Protein 5ZF2 (pdb70)

Foldseek 3Di:
DEEADDPVVVVVLLQPQFKEKEAEAEPPDPLRVLQCVLVVVLCVDPLNPRYYYHYYYVVPCVVVCVVVVHDDHQKMWMDGSNHTDDIDHSDRDSVVVSVVRHD

Radius of gyration: 12.45 Å; Cα contacts (8 Å, |Δi|>4): 167; chains: 1; bounding box: 31×29×21 Å

B-factor: mean 25.35, std 12.16, range [8.9, 75.79]

Sequence (103 aa):
SVEPYSDAAFTQAQASGAPVLVDVYADWCPVCKRQERELTPLFAQPAQRDLRVFKVNFDTQKAALQQFRVSQQSTLILYRNGQEVRRSIGETSPSALSDFLTR

Structure (mmCIF, N/CA/C/O backbone):
data_5ZF2
#
_entry.id   5ZF2
#
_cell.length_a   34.273
_cell.length_b   34.273
_cell.length_c   264.702
_cell.angle_alpha   90.000
_cell.angle_beta   90.000
_cell.angle_gamma   120.000
#
_symmetry.space_group_name_H-M   'P 61 2 2'
#
loop_
_entity.id
_entity.type
_entity.pdbx_description
1 polymer 'Thioredoxin (H-type,TRX-H)'
2 no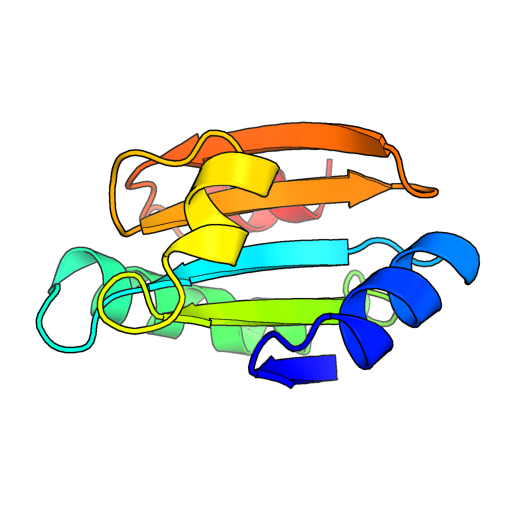n-polymer 'SULFATE ION'
3 water water
#
loop_
_atom_site.group_PDB
_atom_site.id
_atom_site.type_symbol
_atom_site.label_atom_id
_atom_site.label_alt_id
_atom_site.label_comp_id
_atom_site.label_asym_id
_atom_site.label_entity_id
_atom_site.label_seq_id
_atom_site.pdbx_PDB_ins_code
_atom_site.Cartn_x
_atom_site.Cartn_y
_atom_site.Cartn_z
_atom_site.occupancy
_atom_site.B_iso_or_equiv
_atom_site.auth_seq_id
_atom_site.auth_comp_id
_atom_site.auth_asym_id
_atom_site.auth_atom_id
_atom_site.pdbx_PDB_model_num
ATOM 1 N N . SER A 1 1 ? 20.779 24.004 111.770 1.00 18.49 0 SER A N 1
ATOM 2 C CA . SER A 1 1 ? 19.582 23.439 111.147 1.00 16.97 0 SER A CA 1
ATOM 3 C C . SER A 1 1 ? 18.485 23.202 112.188 1.00 15.62 0 SER A C 1
ATOM 4 O O . SER A 1 1 ? 18.770 23.082 113.367 1.00 13.56 0 SER A O 1
ATOM 7 N N . VAL A 1 2 ? 17.239 23.115 111.728 1.00 14.53 1 VAL A N 1
ATOM 8 C CA . VAL A 1 2 ? 16.071 22.870 112.576 1.00 17.98 1 VAL A CA 1
ATOM 9 C C . VAL A 1 2 ? 15.209 21.830 111.901 1.00 16.50 1 VAL A C 1
ATOM 10 O O . VAL A 1 2 ? 14.801 22.018 110.751 1.00 14.49 1 VAL A O 1
ATOM 14 N N . GLU A 1 3 ? 14.883 20.757 112.602 1.00 12.56 2 GLU A N 1
ATOM 15 C CA . GLU A 1 3 ? 14.097 19.720 111.957 1.00 12.60 2 GLU A CA 1
ATOM 16 C C . GLU A 1 3 ? 13.243 19.031 113.005 1.00 15.48 2 GLU A C 1
ATOM 17 O O . GLU A 1 3 ? 13.524 19.140 114.208 1.00 11.81 2 GLU A O 1
ATOM 23 N N . PRO A 1 4 ? 12.161 18.364 112.601 1.00 17.07 3 PRO A N 1
ATOM 24 C CA . PRO A 1 4 ? 11.373 17.589 113.555 1.00 17.00 3 PRO A CA 1
ATOM 25 C C . PRO A 1 4 ? 12.205 16.446 114.100 1.00 12.71 3 PRO A C 1
ATOM 26 O O . PRO A 1 4 ? 13.029 15.857 113.391 1.00 14.00 3 PRO A O 1
ATOM 30 N N . TYR A 1 5 ? 11.968 16.121 115.363 1.00 13.86 4 TYR A N 1
ATOM 31 C CA . TYR A 1 5 ? 12.619 14.960 115.941 1.00 14.68 4 TYR A CA 1
ATOM 32 C C . TYR A 1 5 ? 12.229 13.691 115.187 1.00 20.45 4 TYR A C 1
ATOM 33 O O . TYR A 1 5 ? 11.046 13.439 114.912 1.00 15.10 4 TYR A O 1
ATOM 42 N N . SER A 1 6 ? 13.247 12.897 114.866 1.00 19.07 5 SER A N 1
ATOM 43 C CA . SER A 1 6 ? 13.104 11.501 114.491 1.00 16.71 5 SER A CA 1
ATOM 44 C C . SER A 1 6 ? 14.296 10.771 115.071 1.00 22.00 5 SER A C 1
ATOM 45 O O . SER A 1 6 ? 15.351 11.374 115.299 1.00 16.09 5 SER A O 1
ATOM 48 N N . ASP A 1 7 ? 14.086 9.488 115.381 1.00 27.17 6 ASP A N 1
ATOM 49 C CA . ASP A 1 7 ? 15.155 8.643 115.905 1.00 28.85 6 ASP A CA 1
ATOM 50 C C . ASP A 1 7 ? 16.391 8.711 115.020 1.00 20.82 6 ASP A C 1
ATOM 51 O O . ASP A 1 7 ? 17.496 8.972 115.504 1.00 19.92 6 ASP A O 1
ATOM 56 N N . ALA A 1 8 ? 16.218 8.508 113.707 1.00 18.44 7 ALA A N 1
ATOM 57 C CA . ALA A 1 8 ? 17.380 8.375 112.835 1.00 18.79 7 ALA A CA 1
ATOM 58 C C . ALA A 1 8 ? 18.132 9.695 112.693 1.00 19.41 7 ALA A C 1
ATOM 59 O O . ALA A 1 8 ? 19.368 9.715 112.703 1.00 17.64 7 ALA A O 1
ATOM 61 N N . ALA A 1 9 ? 17.419 10.812 112.535 1.00 16.62 8 ALA A N 1
ATOM 62 C CA . ALA A 1 9 ? 18.150 12.066 112.394 1.00 15.73 8 ALA A CA 1
ATOM 63 C C . ALA A 1 9 ? 18.841 12.460 113.701 1.00 14.60 8 ALA A C 1
ATOM 64 O O . ALA A 1 9 ? 19.939 13.026 113.678 1.00 17.09 8 ALA A O 1
ATOM 66 N N . PHE A 1 10 ? 18.218 12.189 114.845 1.00 14.06 9 PHE A N 1
ATOM 67 C CA . PHE A 1 10 ? 18.845 12.535 116.124 1.00 13.18 9 PHE A CA 1
ATOM 68 C C . PHE A 1 10 ? 20.109 11.715 116.356 1.00 18.29 9 PHE A C 1
ATOM 69 O O . PHE A 1 10 ? 21.158 12.260 116.737 1.00 17.55 9 PHE A O 1
ATOM 77 N N . THR A 1 11 ? 20.035 10.397 116.140 1.00 16.50 10 THR A N 1
ATOM 78 C CA . THR A 1 11 ? 21.202 9.563 116.392 1.00 22.66 10 THR A CA 1
ATOM 79 C C . THR A 1 11 ? 22.345 9.942 115.458 1.00 23.92 10 THR A C 1
ATOM 80 O O . THR A 1 11 ? 23.514 9.970 115.871 1.00 20.94 10 THR A O 1
ATOM 84 N N . GLN A 1 12 ? 22.026 10.289 114.207 1.00 18.53 11 GLN A N 1
ATOM 85 C CA . GLN A 1 12 ? 23.083 10.692 113.288 1.00 19.51 11 GLN A CA 1
ATOM 86 C C . GLN A 1 12 ? 23.688 12.028 113.711 1.00 20.62 11 GLN A C 1
ATOM 87 O O . GLN A 1 12 ? 24.911 12.205 113.652 1.00 20.04 11 GLN A O 1
ATOM 93 N N . ALA A 1 13 ? 22.857 12.970 114.173 1.00 16.89 12 ALA A N 1
ATOM 94 C CA . ALA A 1 13 ? 23.400 14.221 114.704 1.00 21.71 12 ALA A CA 1
ATOM 95 C C . ALA A 1 13 ? 24.311 13.974 115.910 1.00 16.51 12 ALA A C 1
ATOM 96 O O . ALA A 1 13 ? 25.406 14.548 115.998 1.00 18.71 12 ALA A O 1
ATOM 98 N N . GLN A 1 14 ? 23.900 13.107 116.837 1.00 17.97 13 GLN A N 1
ATOM 99 C CA . GLN A 1 14 ? 24.727 12.857 118.021 1.00 14.78 13 GLN A CA 1
ATOM 100 C C . GLN A 1 14 ? 26.066 12.225 117.670 1.00 19.67 13 GLN A C 1
ATOM 101 O O . GLN A 1 14 ? 27.066 12.470 118.356 1.00 21.40 13 GLN A O 1
ATOM 107 N N . ALA A 1 15 ? 26.109 11.388 116.643 1.00 19.81 14 ALA A N 1
ATOM 108 C CA . ALA A 1 15 ? 27.364 10.762 116.248 1.00 24.01 14 ALA A CA 1
ATOM 109 C C . ALA A 1 15 ? 28.264 11.692 115.428 1.00 26.51 14 ALA A C 1
ATOM 110 O O . ALA A 1 15 ? 29.449 11.387 115.256 1.00 19.36 14 ALA A O 1
ATOM 112 N N . SER A 1 16 ? 27.747 12.831 114.962 1.00 23.30 15 SER A N 1
ATOM 113 C CA . SER A 1 16 ? 28.465 13.717 114.056 1.00 24.12 15 SER A CA 1
ATOM 114 C C . SER A 1 16 ? 29.521 14.575 114.743 1.00 20.63 15 SER A C 1
ATOM 115 O O . SER A 1 16 ? 30.368 15.148 114.053 1.00 22.71 15 SER A O 1
ATOM 118 N N . GLY A 1 17 ? 29.476 14.722 116.060 1.00 16.40 16 GLY A N 1
ATOM 119 C CA . GLY A 1 17 ? 30.335 15.682 116.723 1.00 20.61 16 GLY A CA 1
ATOM 120 C C . GLY A 1 17 ? 29.739 17.064 116.896 1.00 19.77 16 GLY A C 1
ATOM 121 O O . GLY A 1 17 ? 30.255 17.841 117.712 1.00 22.54 16 GLY A O 1
ATOM 122 N N . ALA A 1 18 ? 28.635 17.392 116.177 1.00 19.92 17 ALA A N 1
ATOM 123 C CA . ALA A 1 18 ? 28.047 18.720 116.298 1.00 17.05 17 ALA A CA 1
ATOM 124 C C . ALA A 1 18 ? 27.260 18.860 117.607 1.00 16.97 17 ALA A C 1
ATOM 125 O O . ALA A 1 18 ? 26.753 17.871 118.145 1.00 19.58 17 ALA A O 1
ATOM 127 N N . PRO A 1 19 ? 27.121 20.085 118.114 1.00 15.72 18 PRO A N 1
ATOM 128 C CA . PRO A 1 19 ? 26.166 20.335 119.202 1.00 17.08 18 PRO A CA 1
ATOM 129 C C . PRO A 1 19 ? 24.738 20.087 118.752 1.00 20.67 18 PRO A C 1
ATOM 130 O O . PRO A 1 19 ? 24.373 20.348 117.601 1.00 14.27 18 PRO A O 1
ATOM 134 N N . VAL A 1 20 ? 23.916 19.610 119.685 1.00 13.65 19 VAL A N 1
ATOM 135 C CA . VAL A 1 20 ? 22.528 19.260 119.395 1.00 13.00 19 VAL A CA 1
ATOM 136 C C . VAL A 1 20 ? 21.618 19.887 120.435 1.00 12.50 19 VAL A C 1
ATOM 137 O O . VAL A 1 20 ? 21.876 19.772 121.639 1.00 12.75 19 VAL A O 1
ATOM 141 N N . LEU A 1 21 ? 20.541 20.518 119.978 1.00 11.37 20 LEU A N 1
ATOM 142 C CA . LEU A 1 21 ? 19.550 21.092 120.873 1.00 11.52 20 LEU A CA 1
ATOM 143 C C . LEU A 1 21 ? 18.262 20.304 120.716 1.00 16.84 20 LEU A C 1
ATOM 144 O O . LEU A 1 21 ? 17.708 20.218 119.610 1.00 14.99 20 LEU A O 1
ATOM 149 N N . VAL A 1 22 ? 17.775 19.758 121.812 1.00 11.13 21 VAL A N 1
ATOM 150 C CA . VAL A 1 22 ? 16.459 19.136 121.860 1.00 12.18 21 VAL A CA 1
ATOM 151 C C . VAL A 1 22 ? 15.495 20.18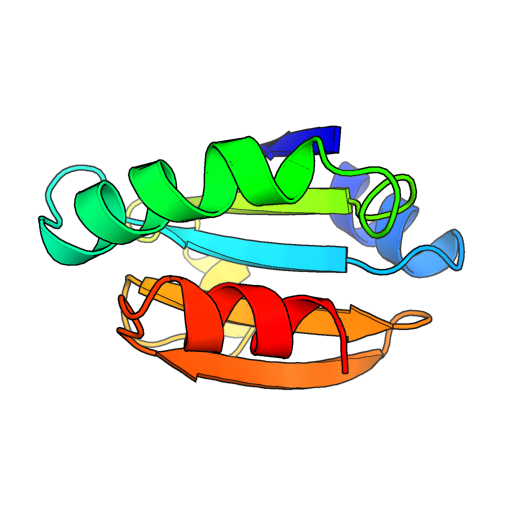1 122.407 1.00 18.81 21 VAL A C 1
ATOM 152 O O . VAL A 1 22 ? 15.663 20.656 123.540 1.00 15.18 21 VAL A O 1
ATOM 156 N N . ASP A 1 23 ? 14.485 20.522 121.618 1.00 13.64 22 ASP A N 1
ATOM 157 C CA . ASP A 1 23 ? 13.554 21.604 121.923 1.00 15.01 22 ASP A CA 1
ATOM 158 C C . ASP A 1 23 ? 12.163 20.992 122.004 1.00 14.45 22 ASP A C 1
ATOM 159 O O . ASP A 1 23 ? 11.541 20.716 120.973 1.00 16.52 22 ASP A O 1
ATOM 164 N N . VAL A 1 24 ? 11.669 20.804 123.223 1.00 14.32 23 VAL A N 1
ATOM 165 C CA . VAL A 1 24 ? 10.379 20.153 123.440 1.00 17.12 23 VAL A CA 1
ATOM 166 C C . VAL A 1 24 ? 9.282 21.205 123.484 1.00 23.27 23 VAL A C 1
ATOM 167 O O . VAL A 1 24 ? 9.211 22.008 124.425 1.00 24.13 23 VAL A O 1
ATOM 171 N N . TYR A 1 25 ? 8.371 21.138 122.528 1.00 16.97 24 TYR A N 1
ATOM 172 C CA . TYR A 1 25 ? 7.364 22.167 122.373 1.00 18.37 24 TYR A CA 1
ATOM 173 C C . TYR A 1 25 ? 5.986 21.536 122.451 1.00 20.65 24 TYR A C 1
ATOM 174 O O . TYR A 1 25 ? 5.828 20.310 122.424 1.00 27.15 24 TYR A O 1
ATOM 183 N N . ALA A 1 26 ? 4.974 22.404 122.544 1.00 24.10 25 ALA A N 1
ATOM 184 C CA . ALA A 1 26 ? 3.583 21.995 122.435 1.00 28.89 25 ALA A CA 1
ATOM 185 C C . ALA A 1 26 ? 2.851 23.045 121.614 1.00 28.62 25 ALA A C 1
ATOM 186 O O . ALA A 1 26 ? 3.122 24.242 121.747 1.00 29.35 25 ALA A O 1
ATOM 188 N N . ASP A 1 27 ? 1.920 22.587 120.773 1.00 34.97 26 ASP A N 1
ATOM 189 C CA . AS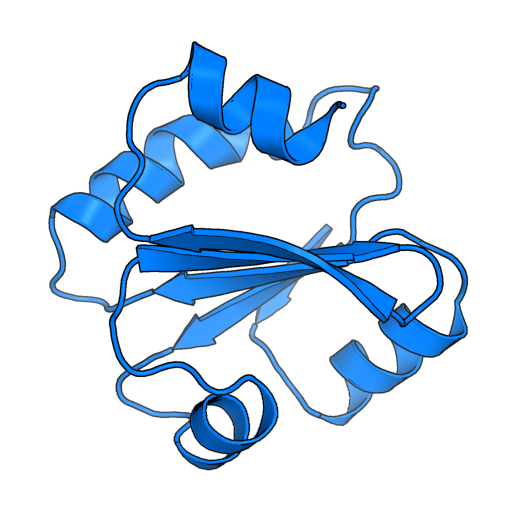P A 1 27 ? 1.185 23.465 119.873 1.00 45.87 26 ASP A CA 1
ATOM 190 C C . ASP A 1 27 ? 0.253 24.436 120.585 1.00 48.63 26 ASP A C 1
ATOM 191 O O . ASP A 1 27 ? -0.180 25.405 119.954 1.00 54.08 26 ASP A O 1
ATOM 196 N N . TRP A 1 28 ? -0.057 24.227 121.863 1.00 41.48 27 TRP A N 1
ATOM 197 C CA . TRP A 1 28 ? -0.945 25.125 122.592 1.00 48.60 27 TRP A CA 1
ATOM 198 C C . TRP A 1 28 ? -0.285 25.698 123.838 1.00 54.28 27 TRP A C 1
ATOM 199 O O . TRP A 1 28 ? -0.923 25.855 124.884 1.00 64.58 27 TRP A O 1
ATOM 210 N N . CYS A 1 29 ? 0.994 26.041 123.742 1.00 46.17 28 CYS A N 1
ATOM 211 C CA . CYS A 1 29 ? 1.736 26.558 124.885 1.00 36.15 28 CYS A CA 1
ATOM 212 C C . CYS A 1 29 ? 2.207 27.980 124.607 1.00 44.11 28 CYS A C 1
ATOM 213 O O . CYS A 1 29 ? 3.025 28.190 123.691 1.00 36.92 28 CYS A O 1
ATOM 216 N N . PRO A 1 30 ? 1.735 28.976 125.367 1.00 47.34 29 PRO A N 1
ATOM 217 C CA . PRO A 1 30 ? 2.201 30.352 125.137 1.00 42.11 29 PRO A CA 1
ATOM 218 C C . PRO A 1 30 ? 3.666 30.536 125.470 1.00 40.48 29 PRO A C 1
ATOM 219 O O . PRO A 1 30 ? 4.355 31.324 124.809 1.00 40.95 29 PRO A O 1
ATOM 223 N N . VAL A 1 31 ? 4.166 29.798 126.437 1.00 34.09 30 VAL A N 1
ATOM 224 C CA . VAL A 1 31 ? 5.578 29.855 126.697 1.00 33.99 30 VAL A CA 1
ATOM 225 C C . VAL A 1 31 ? 6.372 29.318 125.523 1.00 27.50 30 VAL A C 1
ATOM 226 O O . VAL A 1 31 ? 7.289 29.956 125.089 1.00 26.08 30 VAL A O 1
ATOM 230 N N . CYS A 1 32 ? 5.949 28.188 124.978 1.00 28.57 31 CYS A N 1
ATOM 231 C CA . CYS A 1 32 ? 6.627 27.593 123.844 1.00 29.25 31 CYS A CA 1
ATOM 232 C C . CYS A 1 32 ? 6.682 28.518 122.668 1.00 28.74 31 CYS A C 1
ATOM 233 O O . CYS A 1 32 ? 7.676 28.627 122.039 1.00 27.33 31 CYS A O 1
ATOM 236 N N . LYS A 1 33 ? 5.558 29.148 122.391 1.00 31.18 32 LYS A N 1
ATOM 237 C CA . LYS A 1 33 ? 5.446 30.141 121.341 1.00 32.34 32 LYS A CA 1
ATOM 238 C C . LYS A 1 33 ? 6.460 31.243 121.525 1.00 30.56 32 LYS A C 1
ATOM 239 O O . LYS A 1 33 ? 7.275 31.460 120.699 1.00 35.23 32 LYS A O 1
ATOM 245 N N . ARG A 1 34 ? 6.408 31.877 122.662 1.00 29.69 33 ARG A N 1
ATOM 246 C CA . ARG A 1 34 ? 7.367 32.840 123.117 1.00 28.05 33 ARG A CA 1
ATOM 247 C C . ARG A 1 34 ? 8.850 32.442 123.009 1.00 30.33 33 ARG A C 1
ATOM 248 O O . ARG A 1 34 ? 9.631 33.159 122.487 1.00 27.15 33 ARG A O 1
ATOM 256 N N . GLN A 1 35 ? 9.206 31.278 123.499 1.00 24.20 34 GLN A N 1
ATOM 257 C CA . GLN A 1 35 ? 10.512 30.714 123.244 1.00 22.06 34 GLN A CA 1
ATOM 258 C C . GLN A 1 35 ? 10.867 30.674 121.766 1.00 29.03 34 GLN A C 1
ATOM 259 O O . GLN A 1 35 ? 11.884 31.172 121.386 1.00 25.21 34 GLN A O 1
ATOM 265 N N . GLU A 1 36 ? 10.002 30.071 120.962 1.00 24.58 35 GLU A N 1
ATOM 266 C CA . GLU A 1 36 ? 10.271 29.869 119.549 1.00 25.20 35 GLU A CA 1
ATOM 267 C C . GLU A 1 36 ? 10.612 31.172 118.858 1.00 25.51 35 GLU A C 1
ATOM 268 O O . GLU A 1 36 ? 11.575 31.268 118.199 1.00 29.83 35 GLU A O 1
ATOM 274 N N . ARG A 1 37 ? 9.828 32.190 119.088 1.00 26.86 36 ARG A N 1
ATOM 275 C CA . ARG A 1 37 ? 10.144 33.548 118.702 1.00 31.05 36 ARG A CA 1
ATOM 276 C C . ARG A 1 37 ? 11.556 34.014 118.909 1.00 25.09 36 ARG A C 1
ATOM 277 O O . ARG A 1 37 ? 12.146 34.613 118.094 1.00 25.21 36 ARG A O 1
ATOM 285 N N . GLU A 1 38 ? 12.039 33.803 120.087 1.00 23.21 37 GLU A N 1
ATOM 286 C CA . GLU A 1 38 ? 13.335 34.327 120.493 1.00 23.50 37 GLU A CA 1
ATOM 287 C C . GLU A 1 38 ? 14.478 33.424 120.080 1.00 20.71 37 GLU A C 1
ATOM 288 O O . GLU A 1 38 ? 15.581 33.915 119.822 1.00 23.94 37 GLU A O 1
ATOM 294 N N . LEU A 1 39 ? 14.223 32.118 120.013 1.00 19.60 38 LEU A N 1
ATOM 295 C CA . LEU A 1 39 ? 15.221 31.152 119.584 1.00 24.65 38 LEU A CA 1
ATOM 296 C C . LEU A 1 39 ? 15.464 31.200 118.072 1.00 25.38 38 LEU A C 1
ATOM 297 O O . LEU A 1 39 ? 16.599 30.991 117.620 1.00 24.18 38 LEU A O 1
ATOM 302 N N . THR A 1 40 ? 14.422 31.433 117.273 1.00 21.51 39 THR A N 1
ATOM 303 C CA . THR A 1 40 ? 14.606 31.388 115.817 1.00 25.90 39 THR A CA 1
ATOM 304 C C . THR A 1 40 ? 15.732 32.287 115.324 1.00 22.06 39 THR A C 1
ATOM 305 O O . THR A 1 40 ? 16.622 31.777 114.627 1.00 22.88 39 THR A O 1
ATOM 309 N N . PRO A 1 41 ? 15.819 33.570 115.689 1.00 31.43 40 PRO A N 1
ATOM 310 C CA . PRO A 1 41 ? 16.987 34.349 115.253 1.00 26.68 40 PRO A CA 1
ATOM 311 C C . PRO A 1 41 ? 18.288 33.862 115.862 1.00 23.69 40 PRO A C 1
ATOM 312 O O . PRO A 1 41 ? 19.339 33.955 115.218 1.00 19.12 40 PRO A O 1
ATOM 316 N N . LEU A 1 42 ? 18.262 33.338 117.080 1.00 18.03 41 LEU A N 1
ATOM 317 C CA . LEU A 1 42 ? 19.505 32.835 117.646 1.00 20.17 41 LEU A CA 1
ATOM 318 C C . LEU A 1 42 ? 20.042 31.661 116.832 1.00 22.80 41 LEU A C 1
ATOM 319 O O . LEU A 1 42 ? 21.258 31.530 116.669 1.00 18.70 41 LEU A O 1
ATOM 324 N N . PHE A 1 43 ? 19.158 30.817 116.295 1.00 16.90 42 PHE A N 1
ATOM 325 C CA . PHE A 1 43 ? 19.603 29.670 115.514 1.00 20.96 42 PHE A CA 1
ATOM 326 C C . PHE A 1 43 ? 20.335 30.074 114.240 1.00 20.42 42 PHE A C 1
ATOM 327 O O . PHE A 1 43 ? 21.082 29.264 113.688 1.00 26.20 42 PHE A O 1
ATOM 335 N N . ALA A 1 44 ? 20.126 31.290 113.748 1.00 19.02 43 ALA A N 1
ATOM 336 C CA . ALA A 1 44 ? 20.723 31.725 112.488 1.00 19.64 43 ALA A CA 1
ATOM 337 C C . ALA A 1 44 ? 22.035 32.472 112.696 1.00 31.95 43 ALA A C 1
ATOM 338 O O . ALA A 1 44 ? 22.700 32.827 111.716 1.00 23.38 43 ALA A O 1
ATOM 340 N N . GLN A 1 45 ? 22.405 32.735 113.940 1.00 17.52 44 GLN A N 1
ATOM 341 C CA . GLN A 1 45 ? 23.602 33.502 114.226 1.00 21.91 44 GLN A CA 1
ATOM 342 C C . GLN A 1 45 ? 24.843 32.645 113.998 1.00 17.06 44 GLN A C 1
ATOM 343 O O . GLN A 1 45 ? 24.797 31.430 114.195 1.00 19.45 44 GLN A O 1
ATOM 349 N N . PRO A 1 46 ? 25.971 33.266 113.627 1.00 19.54 45 PRO A N 1
ATOM 350 C CA . PRO A 1 46 ? 27.165 32.482 113.261 1.00 20.66 45 PRO A CA 1
ATOM 351 C C . PRO A 1 46 ? 27.662 31.573 114.359 1.00 23.42 45 PRO A C 1
ATOM 352 O O . PRO A 1 46 ? 28.192 30.493 114.064 1.00 21.40 45 PRO A O 1
ATOM 356 N N . ALA A 1 47 ? 27.526 31.984 115.623 1.00 23.43 46 ALA A N 1
ATOM 357 C CA . ALA A 1 47 ? 27.969 31.138 116.722 1.00 23.18 46 ALA A CA 1
ATOM 358 C C . ALA A 1 47 ? 27.196 29.832 116.774 1.00 17.91 46 ALA A C 1
ATOM 359 O O . ALA A 1 47 ? 27.694 28.849 117.327 1.00 20.47 46 ALA A O 1
ATOM 3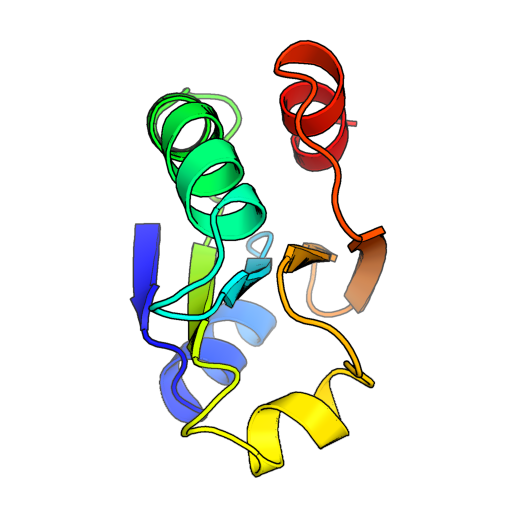61 N N . GLN A 1 48 ? 25.960 29.820 116.259 1.00 16.83 47 GLN A N 1
ATOM 362 C CA . GLN A 1 48 ? 25.105 28.634 116.213 1.00 16.16 47 GLN A CA 1
ATOM 363 C C . GLN A 1 48 ? 25.249 27.834 114.912 1.00 19.82 47 GLN A C 1
ATOM 364 O O . GLN A 1 48 ? 24.424 26.948 114.645 1.00 13.53 47 GLN A O 1
ATOM 370 N N . ARG A 1 49 ? 26.281 28.102 114.112 1.00 18.58 48 ARG A N 1
ATOM 371 C CA . ARG A 1 49 ? 26.297 27.594 112.736 1.00 17.26 48 ARG A CA 1
ATOM 372 C C . ARG A 1 49 ? 26.332 26.066 112.684 1.00 17.83 48 ARG A C 1
ATOM 373 O O . ARG A 1 49 ? 25.868 25.472 111.702 1.00 10.31 48 ARG A O 1
ATOM 381 N N . ASP A 1 50 ? 26.874 25.407 113.716 1.00 12.22 49 ASP A N 1
ATOM 382 C CA . ASP A 1 50 ? 26.943 23.950 113.727 1.00 16.19 49 ASP A CA 1
ATOM 383 C C . ASP A 1 50 ? 25.809 23.302 114.512 1.00 12.07 49 ASP A C 1
ATOM 384 O O . ASP A 1 50 ? 25.741 22.072 114.579 1.00 13.77 49 ASP A O 1
ATOM 389 N N . LEU A 1 51 ? 24.922 24.089 115.099 1.00 13.39 50 LEU A N 1
ATOM 390 C CA . LEU A 1 51 ? 23.934 23.533 116.010 1.00 14.31 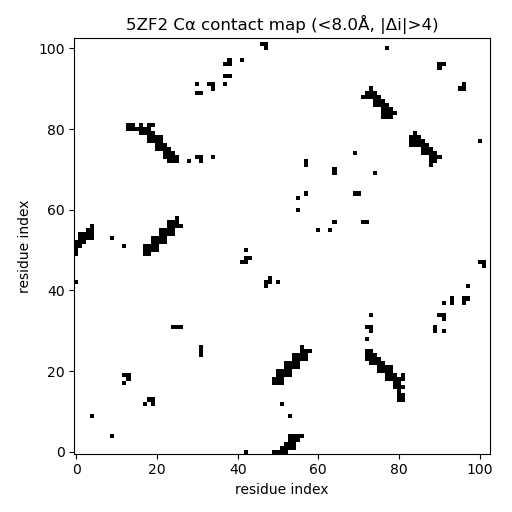50 LEU A CA 1
ATOM 391 C C . LEU A 1 51 ? 22.861 22.794 115.218 1.00 16.03 50 LEU A C 1
ATOM 392 O O . LEU A 1 51 ? 22.386 23.280 114.192 1.00 18.45 50 LEU A O 1
ATOM 397 N N . ARG A 1 52 ? 22.504 21.606 115.674 1.00 12.95 51 ARG A N 1
ATOM 398 C CA . ARG A 1 52 ? 21.453 20.806 115.065 1.00 11.18 51 ARG A CA 1
ATOM 399 C C . ARG A 1 52 ? 20.285 20.784 116.053 1.00 12.65 51 ARG A C 1
ATOM 400 O O . ARG A 1 52 ? 20.386 20.171 117.119 1.00 11.55 51 ARG A O 1
ATOM 408 N N . VAL A 1 53 ? 19.186 21.433 115.692 1.00 10.63 52 VAL A N 1
ATOM 409 C CA . VAL A 1 53 ? 18.016 21.581 116.565 1.00 10.52 52 VAL A CA 1
ATOM 410 C C . VAL A 1 53 ? 16.978 20.548 116.172 1.00 12.06 52 VAL A C 1
ATOM 411 O O . VAL A 1 53 ? 16.669 20.400 114.981 1.00 11.48 52 VAL A O 1
ATOM 415 N N . PHE A 1 54 ? 16.437 19.822 117.164 1.00 11.78 53 PHE A N 1
ATOM 416 C CA . PHE A 1 54 ? 15.340 18.894 116.926 1.00 14.11 53 PHE A CA 1
ATOM 417 C C . PHE A 1 54 ? 14.122 19.307 117.740 1.00 17.19 53 PHE A C 1
ATOM 418 O O . PHE A 1 54 ? 14.207 19.444 118.965 1.00 13.43 53 PHE A O 1
ATOM 426 N N . LYS A 1 55 ? 12.997 19.497 117.057 1.00 14.15 54 LYS A N 1
ATOM 427 C CA . LYS A 1 55 ? 11.749 19.865 117.708 1.00 15.03 54 LYS A CA 1
ATOM 428 C C . LYS A 1 55 ? 10.992 18.594 118.070 1.00 19.31 54 LYS A C 1
ATOM 429 O O . LYS A 1 55 ? 10.600 17.818 117.185 1.00 17.10 54 LYS A O 1
ATOM 435 N N . VAL A 1 56 ? 10.800 18.387 119.369 1.00 16.09 55 VAL A N 1
ATOM 436 C CA . VAL A 1 56 ? 10.081 17.245 119.913 1.00 16.91 55 VAL A CA 1
ATOM 437 C C . VAL A 1 56 ? 8.687 17.715 120.293 1.00 23.80 55 VAL A C 1
ATOM 438 O O . VAL A 1 56 ? 8.534 18.621 121.123 1.00 18.68 55 VAL A O 1
ATOM 442 N N . ASN A 1 57 ? 7.671 17.124 119.666 1.00 18.87 56 ASN A N 1
ATOM 443 C CA . ASN A 1 57 ? 6.296 17.488 119.965 1.00 20.00 56 ASN A CA 1
ATOM 444 C C . ASN A 1 57 ? 5.875 16.751 121.235 1.00 22.45 56 ASN A C 1
ATOM 445 O O . ASN A 1 57 ? 5.721 15.524 121.240 1.00 23.84 56 ASN A O 1
ATOM 450 N N . PHE A 1 58 ? 5.692 17.506 122.317 1.00 21.03 57 PHE A N 1
ATOM 451 C CA . PHE A 1 58 ? 5.294 16.904 123.589 1.00 21.41 57 PHE A CA 1
ATOM 452 C C . PHE A 1 58 ? 4.051 16.017 123.451 1.00 25.89 57 PHE A C 1
ATOM 453 O O . PHE A 1 58 ? 3.937 14.979 124.116 1.00 29.90 57 PHE A O 1
ATOM 461 N N . ASP A 1 59 ? 3.114 16.396 122.592 1.00 29.35 58 ASP A N 1
ATOM 462 C CA . ASP A 1 59 ? 1.872 15.636 122.510 1.00 27.93 58 ASP A CA 1
ATOM 463 C C . ASP A 1 59 ? 2.015 14.318 121.748 1.00 29.56 58 ASP A C 1
ATOM 464 O O . ASP A 1 59 ? 1.315 13.355 122.079 1.00 27.62 58 ASP A O 1
ATOM 469 N N . THR A 1 60 ? 2.899 14.227 120.747 1.00 23.93 59 THR A N 1
ATOM 470 C CA . THR A 1 60 ? 2.856 13.093 119.831 1.00 30.30 59 THR A CA 1
ATOM 471 C C . THR A 1 60 ? 4.076 12.178 119.852 1.00 34.16 59 THR A C 1
ATOM 472 O O . THR A 1 60 ? 4.036 11.123 119.209 1.00 36.12 59 THR A O 1
ATOM 476 N N . GLN A 1 61 ? 5.149 12.526 120.554 1.00 22.37 60 GLN A N 1
ATOM 477 C CA . GLN A 1 61 ? 6.378 11.737 120.531 1.00 21.58 60 GLN A CA 1
ATOM 478 C C . GLN A 1 61 ? 6.735 11.316 121.956 1.00 27.84 60 GLN A C 1
ATOM 479 O O . GLN A 1 61 ? 7.742 11.751 122.515 1.00 20.59 60 GLN A O 1
ATOM 485 N N . LYS A 1 62 ? 5.911 10.424 122.530 1.00 22.60 61 LYS A N 1
ATOM 486 C CA . LYS A 1 62 ? 6.071 10.083 123.934 1.00 22.77 61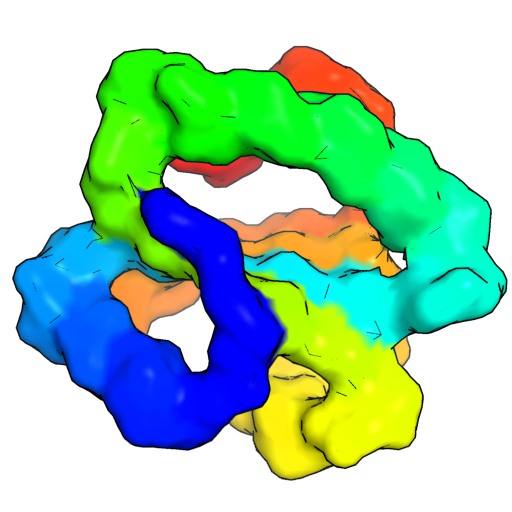 LYS A CA 1
ATOM 487 C C . LYS A 1 62 ? 7.327 9.247 124.182 1.00 27.90 61 LYS A C 1
ATOM 488 O O . LYS A 1 62 ? 7.957 9.377 125.240 1.00 26.79 61 LYS A O 1
ATOM 494 N N . ALA A 1 63 ? 7.723 8.399 123.230 1.00 26.12 62 ALA A N 1
ATOM 495 C CA . ALA A 1 63 ? 8.960 7.641 123.400 1.00 28.03 62 ALA A CA 1
ATOM 496 C C . ALA A 1 63 ? 10.157 8.575 123.502 1.00 26.76 62 ALA A C 1
ATOM 497 O O . ALA A 1 63 ? 11.092 8.327 124.283 1.00 19.77 62 ALA A O 1
ATOM 499 N N . ALA A 1 64 ? 10.130 9.680 122.749 1.00 22.19 63 ALA A N 1
ATOM 500 C CA . ALA A 1 64 ? 11.210 10.657 122.838 1.00 26.84 63 ALA A CA 1
ATOM 501 C C . ALA A 1 64 ? 11.267 11.297 124.222 1.00 19.33 63 ALA A C 1
ATOM 502 O O . ALA A 1 64 ? 12.358 11.509 124.768 1.00 20.83 63 ALA A O 1
ATOM 504 N N . LEU A 1 65 ? 10.107 11.581 124.827 1.00 21.81 64 LEU A N 1
ATOM 505 C CA . LEU A 1 65 ? 10.116 12.217 126.146 1.00 19.87 64 LEU A CA 1
ATOM 506 C C . LEU A 1 65 ? 10.790 11.337 127.192 1.00 22.67 64 LEU A C 1
ATOM 507 O O . LEU A 1 65 ? 11.548 11.834 128.036 1.00 22.50 64 LEU A O 1
ATOM 512 N N . GLN A 1 66 ? 10.485 10.038 127.192 1.00 20.17 65 GLN A N 1
ATOM 513 C CA . GLN A 1 66 ? 11.111 9.148 128.162 1.00 21.30 65 GLN A CA 1
ATOM 514 C C . GLN A 1 66 ? 12.618 9.105 127.963 1.00 19.41 65 GLN A C 1
ATOM 515 O O . GLN A 1 66 ? 13.385 9.167 128.927 1.00 22.23 65 GLN A O 1
ATOM 521 N N . GLN A 1 67 ? 13.058 9.027 126.713 1.00 18.78 66 GLN A N 1
ATOM 522 C CA . GLN A 1 67 ? 14.485 9.024 126.410 1.00 24.08 66 GLN A CA 1
ATOM 523 C C . GLN A 1 67 ? 15.196 10.252 126.990 1.00 28.83 66 GLN A C 1
ATOM 524 O O . GLN A 1 67 ? 16.327 10.158 127.489 1.00 24.86 66 GLN A O 1
ATOM 530 N N . PHE A 1 68 ? 14.558 11.415 126.911 1.00 17.03 67 PHE A N 1
ATOM 531 C CA . PHE A 1 68 ? 15.134 12.680 127.335 1.00 16.43 67 PHE A CA 1
ATOM 532 C C . PHE A 1 68 ? 14.792 13.045 128.774 1.00 17.08 67 PHE A C 1
ATOM 533 O O . PHE A 1 68 ? 15.280 14.069 129.259 1.00 20.67 67 PHE A O 1
ATOM 541 N N . ARG A 1 69 ? 13.981 12.232 129.459 1.00 18.07 68 ARG A N 1
ATOM 542 C CA . ARG A 1 69 ? 13.584 12.479 130.843 1.00 18.86 68 ARG A CA 1
ATOM 543 C C . ARG A 1 69 ? 12.889 13.843 130.934 1.00 22.31 68 ARG A C 1
ATOM 544 O O . ARG A 1 69 ? 13.269 14.728 131.706 1.00 19.50 68 ARG A O 1
ATOM 552 N N . VAL A 1 70 ? 11.886 14.024 130.079 1.00 19.12 69 VAL A N 1
ATOM 553 C CA . VAL A 1 70 ? 11.179 15.291 129.924 1.00 19.22 69 VAL A CA 1
ATOM 554 C C . VAL A 1 70 ? 9.768 15.129 130.451 1.00 26.33 69 VAL A C 1
ATOM 555 O O . VAL A 1 70 ? 9.043 14.226 130.019 1.00 20.94 69 VAL A O 1
ATOM 559 N N . SER A 1 71 ? 9.372 16.012 131.368 1.00 20.99 70 SER A N 1
ATOM 560 C CA . SER A 1 71 ? 8.021 15.993 131.898 1.00 23.33 70 SER A CA 1
ATOM 561 C C . SER A 1 71 ? 7.235 17.260 131.604 1.00 22.90 70 SER A C 1
ATOM 562 O O . SER A 1 71 ? 6.041 17.300 131.910 1.00 28.12 70 SER A O 1
ATOM 565 N N . GLN A 1 72 ? 7.853 18.296 131.036 1.00 23.21 71 GLN A N 1
ATOM 566 C CA . GLN A 1 72 ? 7.115 19.517 130.733 1.00 24.99 71 GLN A CA 1
ATOM 567 C C . GLN A 1 72 ? 7.467 20.015 129.339 1.00 21.05 71 GLN A C 1
ATOM 568 O O . GLN A 1 72 ? 8.600 19.865 128.873 1.00 20.00 71 GLN A O 1
ATOM 574 N N . GLN A 1 73 ? 6.484 20.639 128.700 1.00 21.54 72 GLN A N 1
ATOM 575 C CA . GLN A 1 73 ? 6.750 21.411 127.501 1.00 22.30 72 GLN A CA 1
ATOM 576 C C . GLN A 1 73 ? 7.647 22.589 127.871 1.00 22.93 72 GLN A C 1
ATOM 577 O O . GLN A 1 73 ? 7.796 22.938 129.045 1.00 31.38 72 GLN A O 1
ATOM 583 N N . SER A 1 74 ? 8.250 23.198 126.856 1.00 27.01 73 SER A N 1
ATOM 584 C CA . SER A 1 74 ? 9.208 24.294 127.008 1.00 28.05 73 SER A CA 1
ATOM 585 C C . SER A 1 74 ? 10.520 23.849 127.646 1.00 25.06 73 SER A C 1
ATOM 586 O O . SER A 1 74 ? 11.266 24.688 128.168 1.00 24.43 73 SER A O 1
ATOM 589 N N . THR A 1 75 ? 10.840 22.552 127.582 1.00 11.90 74 THR A N 1
ATOM 590 C CA . THR A 1 75 ? 12.139 22.048 128.028 1.00 17.09 74 THR A CA 1
ATOM 591 C C . THR A 1 75 ? 13.124 22.140 126.869 1.00 18.17 74 THR A C 1
ATOM 592 O O . THR A 1 75 ? 12.789 21.767 125.733 1.00 17.58 74 THR A O 1
ATOM 596 N N . LEU A 1 76 ? 14.325 22.655 127.151 1.00 10.29 75 LEU A N 1
ATOM 597 C CA . LEU A 1 76 ? 15.431 22.699 126.190 1.00 8.90 75 LEU A CA 1
ATOM 598 C C . LEU A 1 76 ? 16.584 21.904 126.778 1.00 11.51 75 LEU A C 1
ATOM 599 O O . LEU A 1 76 ? 16.909 22.063 127.969 1.00 13.44 75 LEU A O 1
ATOM 604 N N . ILE A 1 77 ? 17.180 21.042 125.969 1.00 9.78 76 ILE A N 1
ATOM 605 C CA . ILE A 1 77 ? 18.312 20.231 126.404 1.00 14.35 76 ILE A CA 1
ATOM 606 C C . ILE A 1 77 ? 19.439 20.399 125.405 1.00 17.01 76 ILE A C 1
ATOM 607 O O . ILE A 1 77 ? 19.252 20.156 124.210 1.00 12.38 76 ILE A O 1
ATOM 612 N N . LEU A 1 78 ? 20.611 20.769 125.888 1.00 9.75 77 LEU A N 1
ATOM 613 C CA . LEU A 1 78 ? 21.738 21.026 124.998 1.00 13.63 77 LEU A CA 1
ATOM 614 C C . LEU A 1 78 ? 22.708 19.862 125.123 1.00 16.04 77 LEU A C 1
ATOM 615 O O . LEU A 1 78 ? 23.075 19.472 126.232 1.00 13.84 77 LEU A O 1
ATOM 620 N N . TYR A 1 79 ? 23.100 19.298 123.990 1.00 11.62 78 TYR A N 1
ATOM 621 C CA . TYR A 1 79 ? 24.117 18.259 123.943 1.00 10.74 78 TYR A CA 1
ATOM 622 C C . TYR A 1 79 ? 25.345 18.777 123.222 1.00 14.78 78 TYR A C 1
ATOM 623 O O . TYR A 1 79 ? 25.239 19.561 122.275 1.00 16.35 78 TYR A O 1
ATOM 632 N N . ARG A 1 80 ? 26.518 18.327 123.672 1.00 14.59 79 ARG A N 1
ATOM 633 C CA . ARG A 1 80 ? 27.760 18.535 122.935 1.00 13.62 79 ARG A CA 1
ATOM 634 C C . ARG A 1 80 ? 28.477 17.198 122.866 1.00 20.10 79 ARG A C 1
ATOM 635 O O . ARG A 1 80 ? 28.585 16.495 123.879 1.00 16.62 79 ARG A O 1
ATOM 643 N N . ASN A 1 81 ? 28.889 16.824 121.656 1.00 19.98 80 ASN A N 1
ATOM 644 C CA . ASN A 1 81 ? 29.587 15.570 121.406 1.00 21.70 80 ASN A CA 1
ATOM 645 C C . ASN A 1 81 ? 28.777 14.380 121.912 1.00 23.96 80 ASN A C 1
ATOM 646 O O . ASN A 1 81 ? 29.338 13.386 122.394 1.00 24.80 80 ASN A O 1
ATOM 651 N N . GLY A 1 82 ? 27.452 14.485 121.823 1.00 16.97 81 GLY A N 1
ATOM 652 C CA . GLY A 1 82 ? 26.585 13.370 122.157 1.00 20.17 81 GLY A CA 1
ATOM 653 C C . GLY A 1 82 ? 26.242 13.236 123.621 1.00 24.19 81 GLY A C 1
ATOM 654 O O . GLY A 1 82 ? 25.630 12.237 123.998 1.00 17.87 81 GLY A O 1
ATOM 655 N N . GLN A 1 83 ? 26.601 14.213 124.464 1.00 17.81 82 GLN A N 1
ATOM 656 C CA . GLN A 1 83 ? 26.355 14.119 125.893 1.00 17.98 82 GLN A CA 1
ATOM 657 C C . GLN A 1 83 ? 25.647 15.371 126.379 1.00 13.71 82 GLN A C 1
ATOM 658 O O . GLN A 1 83 ? 25.964 16.477 125.943 1.00 19.37 82 GLN A O 1
ATOM 664 N N . GLU A 1 84 ? 24.711 15.203 127.305 1.00 16.15 83 GLU A N 1
ATOM 665 C CA . GLU A 1 84 ? 23.948 16.345 127.798 1.00 12.02 83 GLU A CA 1
ATOM 666 C C . GLU A 1 84 ? 24.861 17.274 128.584 1.00 16.70 83 GLU A C 1
ATOM 667 O O . GLU A 1 84 ? 25.598 16.820 129.467 1.00 16.83 83 GLU A O 1
ATOM 673 N N . VAL A 1 85 ? 24.818 18.561 128.251 1.00 12.72 84 VAL A N 1
ATOM 674 C CA . VAL A 1 85 ? 25.597 19.588 128.933 1.00 15.46 84 VAL A CA 1
ATOM 675 C C . VAL A 1 85 ? 24.745 20.356 129.933 1.00 14.54 84 VAL A C 1
ATOM 676 O O . VAL A 1 85 ? 25.213 20.689 131.016 1.00 20.40 84 VAL A O 1
ATOM 680 N N . ARG A 1 86 ? 23.488 20.646 129.596 1.00 12.03 85 ARG A N 1
ATOM 681 C CA . ARG A 1 86 ? 22.606 21.392 130.485 1.00 10.63 85 ARG A CA 1
ATOM 682 C C . ARG A 1 86 ? 21.204 21.344 129.913 1.00 17.26 85 ARG A C 1
ATOM 683 O O . ARG A 1 86 ? 21.005 21.064 128.722 1.00 14.63 85 ARG A O 1
ATOM 691 N N . ARG A 1 87 ? 20.234 21.638 130.774 1.00 11.35 86 ARG A N 1
ATOM 692 C CA . ARG A 1 87 ? 18.845 21.700 130.357 1.00 13.03 86 ARG A CA 1
ATOM 693 C C . ARG A 1 87 ? 18.194 22.883 131.067 1.00 15.28 86 ARG A C 1
ATOM 694 O O . ARG A 1 87 ? 18.747 23.456 132.018 1.00 12.90 86 ARG A O 1
ATOM 702 N N . SER A 1 88 ? 17.023 23.261 130.570 1.00 14.15 87 SER A N 1
ATOM 703 C CA . SER A 1 88 ? 16.332 24.472 130.988 1.00 12.15 87 SER A CA 1
ATOM 704 C C . SER A 1 88 ? 14.846 24.261 130.748 1.00 15.44 87 SER A C 1
ATOM 705 O O . SER A 1 88 ? 14.472 23.663 129.730 1.00 15.65 87 SER A O 1
ATOM 708 N N . ILE A 1 89 ? 13.995 24.738 131.666 1.00 11.98 88 ILE A N 1
ATOM 709 C CA . ILE A 1 89 ? 12.536 24.632 131.502 1.00 16.74 88 ILE A CA 1
ATOM 710 C C . ILE A 1 89 ? 11.902 26.018 131.637 1.00 17.63 88 ILE A C 1
ATOM 711 O O . ILE A 1 89 ? 12.036 26.668 132.681 1.00 12.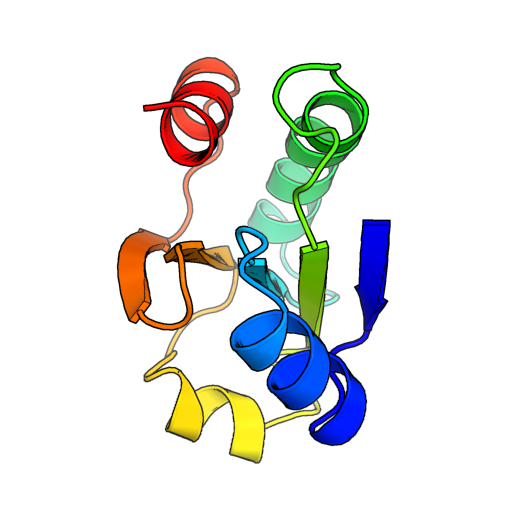51 88 ILE A O 1
ATOM 716 N N . GLY A 1 90 ? 11.180 26.451 130.613 1.00 14.41 89 GLY A N 1
ATOM 717 C CA . GLY A 1 90 ? 10.352 27.633 130.725 1.00 18.24 89 GLY A CA 1
ATOM 718 C C . GLY A 1 90 ? 11.056 28.965 130.540 1.00 15.29 89 GLY A C 1
ATOM 719 O O . GLY A 1 90 ? 10.409 30.010 130.683 1.00 17.52 89 GLY A O 1
ATOM 720 N N . GLU A 1 91 ? 12.338 28.967 130.199 1.00 13.91 90 GLU A N 1
ATOM 721 C CA . GLU A 1 91 ? 13.101 30.206 130.081 1.00 18.12 90 GLU A CA 1
ATOM 722 C C . GLU A 1 91 ? 12.653 31.033 128.885 1.00 14.76 90 GLU A C 1
ATOM 723 O O . GLU A 1 91 ? 12.632 30.529 127.754 1.00 17.17 90 GLU A O 1
ATOM 729 N N . THR A 1 92 ? 12.340 32.326 129.114 1.00 14.45 91 THR A N 1
ATOM 730 C CA . THR A 1 92 ? 11.977 33.203 127.999 1.00 18.20 91 THR A CA 1
ATOM 731 C C . THR A 1 92 ? 12.786 34.495 127.934 1.00 19.82 91 THR A C 1
ATOM 732 O O . THR A 1 92 ? 12.476 35.357 127.102 1.00 15.97 91 THR A O 1
ATOM 736 N N . SER A 1 93 ? 13.813 34.667 128.763 1.00 17.56 92 SER A N 1
ATOM 737 C CA . SER A 1 93 ? 14.667 35.852 128.601 1.00 15.23 92 SER A CA 1
ATOM 738 C C . SER A 1 93 ? 15.541 35.691 127.362 1.00 19.72 92 SER A C 1
ATOM 739 O O . SER A 1 93 ? 16.290 34.707 127.262 1.00 14.52 92 SER A O 1
ATOM 742 N N . PRO A 1 94 ? 15.483 36.621 126.397 1.00 19.87 93 PRO A N 1
ATOM 743 C CA . PRO A 1 94 ? 16.375 36.517 125.222 1.00 21.35 93 PRO A CA 1
ATOM 744 C C . PRO A 1 94 ? 17.854 36.384 125.579 1.00 18.96 93 PRO A C 1
ATOM 745 O O . PRO A 1 94 ? 18.548 35.549 124.990 1.00 13.57 93 PRO A O 1
ATOM 749 N N . SER A 1 95 ? 18.355 37.150 126.553 1.00 18.18 94 SER A N 1
ATOM 750 C CA . SER A 1 95 ? 19.762 37.017 126.918 1.00 15.54 94 SER A CA 1
ATOM 751 C C . SER A 1 95 ? 20.056 35.678 127.592 1.00 16.73 94 SER A C 1
ATOM 752 O O . SER A 1 95 ? 21.145 35.117 127.410 1.00 19.52 94 SER A O 1
ATOM 755 N N . ALA A 1 96 ? 19.113 35.141 128.366 1.00 14.95 95 ALA A N 1
ATOM 756 C CA . ALA A 1 96 ? 19.351 33.851 129.006 1.00 13.17 95 ALA A CA 1
ATOM 757 C C . ALA A 1 96 ? 19.370 32.724 127.983 1.00 17.59 95 ALA A C 1
ATOM 7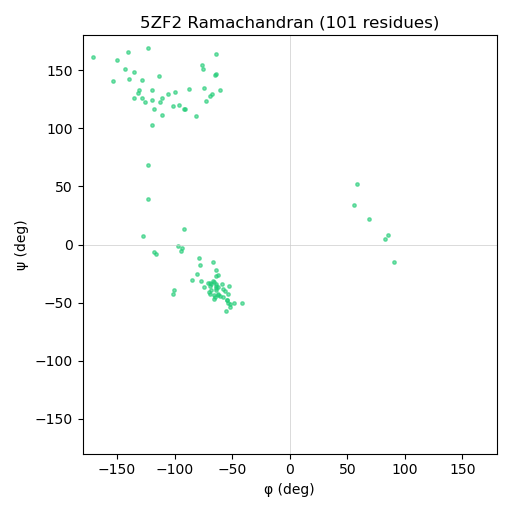58 O O . ALA A 1 96 ? 20.197 31.809 128.075 1.00 11.92 95 ALA A O 1
ATOM 760 N N . LEU A 1 97 ? 18.460 32.772 127.002 1.00 14.01 96 LEU A N 1
ATOM 761 C CA . LEU A 1 97 ? 18.422 31.756 125.955 1.00 12.68 96 LEU A CA 1
ATOM 762 C C . LEU A 1 97 ? 19.678 31.809 125.096 1.00 14.00 96 LEU A C 1
ATOM 763 O O . LEU A 1 97 ? 20.241 30.764 124.740 1.00 15.88 96 LEU A O 1
ATOM 768 N N . SER A 1 98 ? 20.112 33.016 124.724 1.00 13.52 97 SER A N 1
ATOM 769 C CA . SER A 1 98 ? 21.396 33.175 124.043 1.00 14.31 97 SER A CA 1
ATOM 770 C C . SER A 1 98 ? 22.527 32.543 124.852 1.00 13.30 97 SER A C 1
ATOM 771 O O . SER A 1 98 ? 23.358 31.799 124.321 1.00 15.11 97 SER A O 1
ATOM 774 N N . ASP A 1 99 ? 22.578 32.831 126.142 1.00 16.73 98 ASP A N 1
ATOM 775 C CA . ASP A 1 99 ? 23.687 32.302 126.931 1.00 20.14 98 ASP A CA 1
ATOM 776 C C . ASP A 1 99 ? 23.589 30.788 127.085 1.00 12.94 98 ASP A C 1
ATOM 777 O O . ASP A 1 99 ? 24.618 30.103 127.115 1.00 18.64 98 ASP A O 1
ATOM 782 N N . PHE A 1 100 ? 22.363 30.256 127.145 1.00 12.00 99 PHE A N 1
ATOM 783 C CA . PHE A 1 100 ? 22.142 28.811 127.221 1.00 17.55 99 PHE A CA 1
ATOM 784 C C . PHE A 1 100 ? 22.770 28.092 126.027 1.00 19.98 99 PHE A C 1
ATOM 785 O O . PHE A 1 100 ? 23.330 26.998 126.168 1.00 13.60 99 PHE A O 1
ATOM 793 N N . LEU A 1 101 ? 22.687 28.699 124.851 1.00 11.59 100 LEU A N 1
ATOM 794 C CA . LEU A 1 101 ? 23.249 28.105 123.643 1.00 12.69 100 LEU A CA 1
ATOM 795 C C . LEU A 1 101 ? 24.747 28.309 123.517 1.00 15.65 100 LEU A C 1
ATOM 796 O O . LEU A 1 101 ? 25.409 27.506 122.851 1.00 19.25 100 LEU A O 1
ATOM 801 N N . THR A 1 102 ? 25.282 29.359 124.137 1.00 15.70 101 THR A N 1
ATOM 802 C CA . THR A 1 102 ? 26.594 29.912 123.822 1.00 23.58 101 THR A CA 1
ATOM 803 C C . THR A 1 102 ? 27.674 29.502 124.811 1.00 31.25 101 THR A C 1
ATOM 804 O O . THR A 1 102 ? 28.803 29.193 124.404 1.00 26.55 101 THR A O 1
ATOM 808 N N . ARG A 1 103 ? 27.358 29.528 126.105 1.00 24.02 102 ARG A N 1
ATOM 809 C CA . ARG A 1 103 ? 28.363 29.236 127.122 1.00 28.95 102 ARG A CA 1
ATOM 810 C C . ARG A 1 103 ? 28.755 27.757 127.106 1.00 22.70 102 ARG A C 1
ATOM 811 O O . ARG A 1 103 ? 29.873 27.431 127.514 1.00 41.35 102 ARG A O 1
#

Solvent-accessible surface area: 5720 Å² total; per-residue (Å²): 74,74,46,105,14,52,100,76,25,12,79,111,0,31,93,67,44,21,36,0,0,0,7,0,64,10,106,239,12,90,46,9,91,120,3,63,151,42,1,79,77,18,28,90,78,98,80,12,183,85,10,53,1,0,41,0,20,41,86,100,48,110,89,4,12,155,107,5,173,16,94,92,61,7,2,0,0,1,22,83,106,30,124,78,69,38,64,24,94,31,58,42,43,83,85,35,0,37,64,9,10,78,145

Secondary structure (DSSP, 8-state):
-EEE--HHHHHHHHHTT--EEEEEE-TT-HHHHHHHHHHHHHHTSGGGTT-EEEEEETTT-HHHHHHHT--STTEEEEEETTEEEEEEES---HHHHHHHHH-

Nearest PDB structures (foldseek):
  5zf2-assembly1_A  TM=1.010E+00  e=1.805E-22  Edwardsiella piscicida EIB202
  2j23-assembly2_B  TM=8.836E-01  e=9.734E-08  Malassezia sympodialis
  2j23-assembly1_A  TM=8.831E-01  e=1.449E-07  Malassezia sympodialis
  4pom-assembly2_B  TM=7.785E-01  e=2.191E-06  Homo sapiens
  3d6i-assembly1_A  TM=8.368E-01  e=6.324E-06  Saccharomyces cerevisiae